Protein AF-A0A183ANZ0-F1 (afdb_monomer)

Solvent-accessible surface area (backbone atoms only — not comparable to full-atom values): 10080 Å² total; per-residue (Å²): 104,71,39,62,50,54,29,57,48,29,73,43,20,90,82,68,72,36,37,48,62,59,48,12,64,73,42,24,64,78,77,57,63,68,57,91,92,53,61,58,79,80,46,42,64,59,44,27,54,52,41,28,44,44,34,75,42,34,80,80,76,44,67,87,85,60,88,64,71,74,77,76,88,80,77,75,75,92,80,69,95,68,85,77,83,90,65,82,85,76,81,78,88,78,86,88,79,96,73,86,80,90,75,77,94,82,74,68,60,66,61,50,52,55,50,52,52,54,52,48,56,52,50,52,53,51,50,53,52,52,52,53,55,52,50,52,56,56,50,58,55,50,58,64,68,64,72,79,77,79,81,84,86,83,88,134

Secondary structure (DSSP, 8-state):
-THHHHHHHHHTHHHH---HHHHHHHHHHHHSPPPTTS-HHHHHHHHHHHHHHHHHTHHHHS-TTS-S---------S--------------------------S-SHHHHHHHHHHHHHHHHHHHHHHHHHHHHHHHHHHHHHHHTT--------

Structure (mmCIF, N/CA/C/O backbone):
data_AF-A0A183ANZ0-F1
#
_entry.id   AF-A0A183ANZ0-F1
#
loop_
_atom_site.group_PDB
_atom_site.id
_atom_site.type_symbol
_atom_site.label_atom_id
_atom_site.label_alt_id
_atom_site.label_comp_id
_atom_site.label_asym_id
_atom_site.label_entity_id
_atom_site.label_seq_id
_atom_site.pdbx_PDB_ins_code
_atom_site.Cartn_x
_atom_site.Cartn_y
_atom_site.Cartn_z
_atom_site.occupancy
_atom_site.B_iso_or_equiv
_atom_site.auth_seq_id
_atom_site.auth_comp_id
_atom_site.auth_asym_id
_atom_site.auth_atom_id
_atom_site.pdbx_PDB_model_num
ATOM 1 N N . MET A 1 1 ? -7.751 -7.765 -5.878 1.00 53.22 1 MET A N 1
ATOM 2 C CA . MET A 1 1 ? -7.646 -6.345 -5.451 1.00 53.22 1 MET A CA 1
ATOM 3 C C . MET A 1 1 ? -6.485 -5.717 -6.204 1.00 53.22 1 MET A C 1
ATOM 5 O O . MET A 1 1 ? -5.463 -6.368 -6.353 1.00 53.22 1 MET A O 1
ATOM 9 N N . SER A 1 2 ? -6.664 -4.497 -6.713 1.00 65.25 2 SER A N 1
ATOM 10 C CA . SER A 1 2 ? -5.845 -3.828 -7.744 1.00 65.25 2 SER A CA 1
ATOM 11 C C . SER A 1 2 ? -4.432 -3.374 -7.303 1.00 65.25 2 SER A C 1
ATOM 13 O O . SER A 1 2 ? -3.923 -2.374 -7.807 1.00 65.25 2 SER A O 1
ATOM 15 N N . TRP A 1 3 ? -3.780 -4.074 -6.367 1.00 81.12 3 TRP A N 1
ATOM 16 C CA . TRP A 1 3 ? -2.434 -3.719 -5.885 1.00 81.12 3 TRP A CA 1
ATOM 17 C C . TRP A 1 3 ? -1.343 -3.991 -6.922 1.00 81.12 3 TRP A C 1
ATOM 19 O O . TRP A 1 3 ? -0.362 -3.257 -6.975 1.00 81.12 3 TRP A O 1
ATOM 29 N N . SER A 1 4 ? -1.553 -4.963 -7.813 1.00 83.31 4 SER A N 1
ATOM 30 C CA . SER A 1 4 ? -0.644 -5.249 -8.929 1.00 83.31 4 SER A CA 1
ATOM 31 C C . SER A 1 4 ? -0.503 -4.058 -9.891 1.00 83.31 4 SER A C 1
ATOM 33 O O . SER A 1 4 ? 0.561 -3.864 -10.469 1.00 83.31 4 SER A O 1
ATOM 35 N N . VAL A 1 5 ? -1.548 -3.227 -10.032 1.00 86.81 5 VAL A N 1
ATOM 36 C CA . VAL A 1 5 ? -1.484 -1.981 -10.821 1.00 86.81 5 VAL A CA 1
ATOM 37 C C . VAL A 1 5 ? -0.588 -0.962 -10.130 1.00 86.81 5 VAL A C 1
ATOM 39 O O . VAL A 1 5 ? 0.318 -0.424 -10.754 1.00 86.81 5 VAL A O 1
ATOM 42 N N . ALA A 1 6 ? -0.815 -0.713 -8.836 1.00 87.62 6 ALA A N 1
ATOM 43 C CA . ALA A 1 6 ? -0.008 0.231 -8.065 1.00 87.62 6 ALA A CA 1
ATOM 44 C C . ALA A 1 6 ? 1.467 -0.195 -8.022 1.00 87.62 6 ALA A C 1
ATOM 46 O O . ALA A 1 6 ? 2.351 0.646 -8.153 1.00 87.62 6 ALA A O 1
ATOM 47 N N . PHE A 1 7 ? 1.729 -1.501 -7.923 1.00 89.56 7 PHE A N 1
ATOM 48 C CA . PHE A 1 7 ? 3.074 -2.050 -8.056 1.00 89.56 7 PHE A CA 1
ATOM 49 C C . PHE A 1 7 ? 3.667 -1.780 -9.442 1.00 89.56 7 PHE A C 1
ATOM 51 O O . PHE A 1 7 ? 4.779 -1.278 -9.523 1.00 89.56 7 PHE A O 1
ATOM 58 N N . SER A 1 8 ? 2.920 -2.026 -10.526 1.00 87.06 8 SER A N 1
ATOM 59 C CA . SER A 1 8 ? 3.393 -1.715 -11.881 1.00 87.06 8 SER A CA 1
ATOM 60 C C . SER A 1 8 ? 3.693 -0.227 -12.063 1.00 87.06 8 SER A C 1
ATOM 62 O O . SER A 1 8 ? 4.600 0.096 -12.814 1.00 87.06 8 SER A O 1
ATOM 64 N N . VAL A 1 9 ? 2.963 0.686 -11.419 1.00 89.50 9 VAL A N 1
ATOM 65 C CA . VAL A 1 9 ? 3.285 2.122 -11.468 1.00 89.50 9 VAL A CA 1
ATOM 66 C C . VAL A 1 9 ? 4.584 2.398 -10.711 1.00 89.50 9 VAL A C 1
ATOM 68 O O . VAL A 1 9 ? 5.474 3.037 -11.262 1.00 89.50 9 VAL A O 1
ATOM 71 N N . ALA A 1 10 ? 4.728 1.856 -9.501 1.00 88.94 10 ALA A N 1
ATOM 72 C CA . ALA A 1 10 ? 5.937 2.017 -8.694 1.00 88.94 10 ALA A CA 1
ATOM 73 C C . ALA A 1 10 ? 7.192 1.394 -9.333 1.00 88.94 10 ALA A C 1
ATOM 75 O O . ALA A 1 10 ? 8.293 1.888 -9.122 1.00 88.94 10 ALA A O 1
ATOM 76 N N . GLU A 1 11 ? 7.043 0.320 -10.114 1.00 88.81 11 GLU A N 1
ATOM 77 C CA . GLU A 1 11 ? 8.142 -0.329 -10.841 1.00 88.81 11 GLU A CA 1
ATOM 78 C C . GLU A 1 11 ? 8.769 0.599 -11.895 1.00 88.81 11 GLU A C 1
ATOM 80 O O . GLU A 1 11 ? 9.966 0.508 -12.137 1.00 88.81 11 GLU A O 1
ATOM 85 N N . HIS A 1 12 ? 7.983 1.514 -12.476 1.00 89.88 12 HIS A N 1
ATOM 86 C CA . HIS A 1 12 ? 8.433 2.467 -13.505 1.00 89.88 12 HIS A CA 1
ATOM 87 C C . HIS A 1 12 ? 8.611 3.877 -12.914 1.00 89.88 12 HIS A C 1
ATOM 89 O O . HIS A 1 12 ? 8.362 4.886 -13.579 1.00 89.88 12 HIS A O 1
ATOM 95 N N . ALA A 1 13 ? 8.956 3.960 -11.624 1.00 89.38 13 ALA A N 1
ATOM 96 C CA . ALA A 1 13 ? 9.113 5.228 -10.912 1.00 89.38 13 ALA A CA 1
ATOM 97 C C . ALA A 1 13 ? 10.290 6.073 -11.420 1.00 89.38 13 ALA A C 1
ATOM 99 O O . ALA A 1 13 ? 10.307 7.283 -11.215 1.00 89.38 13 ALA A O 1
ATOM 100 N N . ASP A 1 14 ? 11.259 5.465 -12.096 1.00 84.31 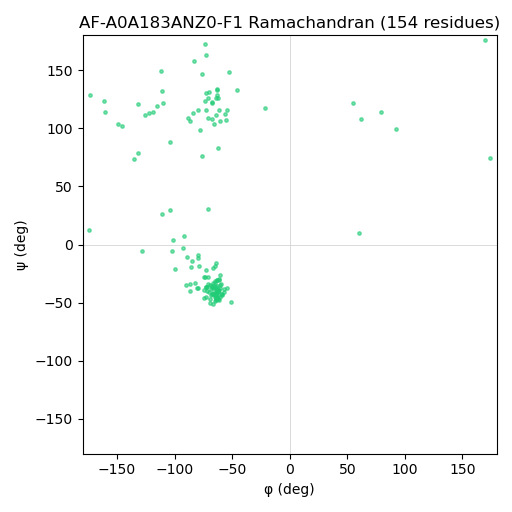14 ASP A N 1
ATOM 101 C CA . ASP A 1 14 ? 12.341 6.157 -12.795 1.00 84.31 14 ASP A CA 1
ATOM 102 C C . ASP A 1 14 ? 11.829 7.024 -13.956 1.00 84.31 14 ASP A C 1
ATOM 104 O O . ASP A 1 14 ? 12.318 8.136 -14.155 1.00 84.31 14 ASP A O 1
ATOM 108 N N . GLU A 1 15 ? 10.803 6.560 -14.672 1.00 87.56 15 GLU A N 1
ATOM 109 C CA . GLU A 1 15 ? 10.150 7.314 -15.745 1.00 87.56 15 GLU A CA 1
ATOM 110 C C . GLU A 1 15 ? 9.027 8.226 -15.225 1.00 87.56 15 GLU A C 1
ATOM 112 O O . GLU A 1 15 ? 8.876 9.357 -15.690 1.00 87.56 15 GLU A O 1
ATOM 117 N N . ASN A 1 16 ? 8.223 7.752 -14.264 1.00 86.06 16 ASN A N 1
ATOM 118 C CA . ASN A 1 16 ? 6.999 8.442 -13.830 1.00 86.06 16 ASN A CA 1
ATOM 119 C C . ASN A 1 16 ? 7.115 9.222 -12.502 1.00 86.06 16 ASN A C 1
ATOM 121 O O . ASN A 1 16 ? 6.168 9.913 -12.127 1.00 86.06 16 ASN A O 1
ATOM 125 N N . MET A 1 17 ? 8.247 9.130 -11.793 1.00 89.12 17 MET A N 1
ATOM 126 C CA . MET A 1 17 ? 8.528 9.763 -10.488 1.00 89.12 17 MET A CA 1
ATOM 127 C C . MET A 1 17 ? 7.595 9.365 -9.324 1.00 89.12 17 MET A C 1
ATOM 129 O O . MET A 1 17 ? 7.638 9.960 -8.244 1.00 89.12 17 MET A O 1
ATOM 133 N N . MET A 1 18 ? 6.750 8.356 -9.507 1.00 90.56 18 MET A N 1
ATOM 134 C CA . MET A 1 18 ? 5.804 7.854 -8.512 1.00 90.56 18 MET A CA 1
ATOM 135 C C . MET A 1 18 ? 6.306 6.551 -7.905 1.00 90.56 18 MET A C 1
ATOM 137 O O . MET A 1 18 ? 5.957 5.459 -8.348 1.00 90.56 18 MET A O 1
ATOM 141 N N . ASP A 1 19 ? 7.092 6.669 -6.838 1.00 92.00 19 ASP A N 1
ATOM 142 C CA . ASP A 1 19 ? 7.467 5.525 -6.016 1.00 92.00 19 ASP A CA 1
ATOM 143 C C . ASP A 1 19 ? 6.296 5.032 -5.135 1.00 92.00 19 ASP A C 1
ATOM 145 O O . ASP A 1 19 ? 5.224 5.641 -5.032 1.00 92.00 19 ASP A O 1
ATOM 149 N N . ALA A 1 20 ? 6.493 3.892 -4.469 1.00 91.31 20 ALA A N 1
ATOM 150 C CA . ALA A 1 20 ? 5.467 3.306 -3.606 1.00 91.31 20 ALA A CA 1
ATOM 151 C C . ALA A 1 20 ? 5.049 4.230 -2.445 1.00 91.31 20 ALA A C 1
ATOM 153 O O . ALA A 1 20 ? 3.923 4.124 -1.959 1.00 91.31 20 ALA A O 1
ATOM 154 N N . TYR A 1 21 ? 5.930 5.129 -1.998 1.00 93.25 21 TYR A N 1
AT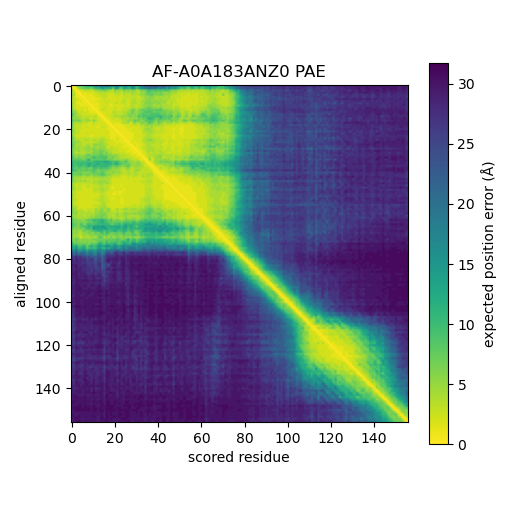OM 155 C CA . TYR A 1 21 ? 5.641 6.081 -0.929 1.00 93.25 21 TYR A CA 1
ATOM 156 C C . TYR A 1 21 ? 4.727 7.213 -1.416 1.00 93.25 21 TYR A C 1
ATOM 158 O O . TYR A 1 21 ? 3.713 7.498 -0.779 1.00 93.25 21 TYR A O 1
ATOM 166 N N . ASN A 1 22 ? 5.018 7.786 -2.584 1.00 92.44 22 ASN A N 1
ATOM 167 C CA . ASN A 1 22 ? 4.194 8.801 -3.233 1.00 92.44 22 ASN A CA 1
ATOM 168 C C . ASN A 1 22 ? 2.786 8.262 -3.503 1.00 92.44 22 ASN A C 1
ATOM 170 O O . ASN A 1 22 ? 1.789 8.917 -3.194 1.00 92.44 22 ASN A O 1
ATOM 174 N N . LEU A 1 23 ? 2.689 7.020 -3.986 1.00 92.44 23 LEU A N 1
ATOM 175 C CA . LEU A 1 23 ? 1.403 6.342 -4.161 1.00 92.44 23 LEU A CA 1
ATOM 176 C C . LEU A 1 23 ? 0.684 6.128 -2.818 1.00 92.44 23 LEU A C 1
ATOM 178 O O . LEU A 1 23 ? -0.526 6.337 -2.725 1.00 92.44 23 LEU A O 1
ATOM 182 N N . ALA A 1 24 ? 1.408 5.753 -1.761 1.00 92.62 24 ALA A N 1
ATOM 183 C CA . ALA A 1 24 ? 0.828 5.552 -0.436 1.00 92.62 24 ALA A CA 1
ATOM 184 C C . ALA A 1 24 ? 0.289 6.849 0.192 1.00 92.62 24 ALA A C 1
ATOM 186 O O . ALA A 1 24 ? -0.763 6.811 0.828 1.00 92.62 24 ALA A O 1
ATOM 187 N N . ILE A 1 25 ? 0.936 7.998 -0.030 1.00 91.38 25 ILE A N 1
ATOM 188 C CA . ILE A 1 25 ? 0.415 9.304 0.404 1.00 91.38 25 ILE A CA 1
ATOM 189 C C . ILE A 1 25 ? -0.899 9.630 -0.309 1.00 91.38 25 ILE A C 1
ATOM 191 O O . ILE A 1 25 ? -1.868 10.028 0.338 1.00 91.38 25 ILE A O 1
ATOM 195 N N . CYS A 1 26 ? -0.942 9.470 -1.633 1.00 91.12 26 CYS A N 1
ATOM 196 C CA . CYS A 1 26 ? -2.103 9.857 -2.432 1.00 91.12 26 CYS A CA 1
ATOM 197 C C . CYS A 1 26 ? -3.312 8.949 -2.183 1.00 91.12 26 CYS A C 1
ATOM 199 O O . CYS A 1 26 ? -4.443 9.426 -2.102 1.00 91.12 26 CYS A O 1
ATOM 201 N N . PHE A 1 27 ? -3.083 7.641 -2.054 1.00 89.19 27 PHE A N 1
ATOM 202 C CA . PHE A 1 27 ? -4.167 6.665 -1.956 1.00 89.19 27 PHE A CA 1
ATOM 203 C C . PHE A 1 27 ? -4.470 6.214 -0.528 1.00 89.19 27 PHE A C 1
ATOM 205 O O . PHE A 1 27 ? -5.588 5.766 -0.268 1.00 89.19 27 PHE A O 1
ATOM 212 N N . GLY A 1 28 ? -3.532 6.361 0.410 1.00 89.81 28 GLY A N 1
ATOM 213 C CA . GLY A 1 28 ? -3.680 5.902 1.792 1.00 89.81 28 GLY A CA 1
ATOM 214 C C . GLY A 1 28 ? -4.965 6.369 2.478 1.00 89.81 28 GLY A C 1
ATOM 215 O O . GLY A 1 28 ? -5.703 5.516 2.972 1.00 89.81 28 GLY A O 1
ATOM 216 N N . PRO A 1 29 ? -5.316 7.669 2.429 1.00 86.69 29 PRO A N 1
ATOM 217 C CA . PRO A 1 29 ? -6.548 8.169 3.040 1.00 86.69 29 PRO A CA 1
ATOM 218 C C . PRO A 1 29 ? -7.837 7.569 2.460 1.00 86.69 29 PRO A C 1
ATOM 220 O O . PRO A 1 29 ? -8.828 7.458 3.175 1.00 86.69 29 PRO A O 1
ATOM 223 N N . SER A 1 30 ? -7.835 7.190 1.177 1.00 88.62 30 SER A N 1
ATOM 224 C CA . SER A 1 30 ? -9.018 6.636 0.500 1.00 88.62 30 SER A CA 1
ATOM 225 C C . SER A 1 30 ? -9.142 5.122 0.678 1.00 88.62 30 SER A C 1
ATOM 227 O O . SER A 1 30 ? -10.250 4.598 0.747 1.00 88.62 30 SER A O 1
ATOM 229 N N . LEU A 1 31 ? -8.014 4.408 0.735 1.00 87.44 31 LEU A N 1
ATOM 230 C CA . LEU A 1 31 ? -7.989 2.947 0.848 1.00 87.44 31 LEU A CA 1
ATOM 231 C C . LEU A 1 31 ? -8.164 2.464 2.289 1.00 87.44 31 LEU A C 1
ATOM 233 O O . LEU A 1 31 ? -8.737 1.399 2.509 1.00 87.44 31 LEU A O 1
ATOM 237 N N . LEU A 1 32 ? -7.664 3.233 3.256 1.00 87.50 32 LEU A N 1
ATOM 238 C CA . LEU A 1 32 ? -7.723 2.925 4.681 1.00 87.50 32 LEU A CA 1
ATOM 239 C C . LEU A 1 32 ? -8.137 4.185 5.457 1.00 87.50 32 LEU A C 1
ATOM 241 O O . LEU A 1 32 ? -7.297 4.817 6.104 1.00 87.50 32 LEU A O 1
ATOM 245 N N . PRO A 1 33 ? -9.420 4.584 5.378 1.00 84.94 33 PRO A N 1
ATOM 246 C CA . PRO A 1 33 ? -9.906 5.736 6.118 1.00 84.94 33 PRO A CA 1
ATOM 247 C C . PRO A 1 33 ? -9.783 5.473 7.620 1.00 84.94 33 PRO A C 1
ATOM 249 O O . PRO 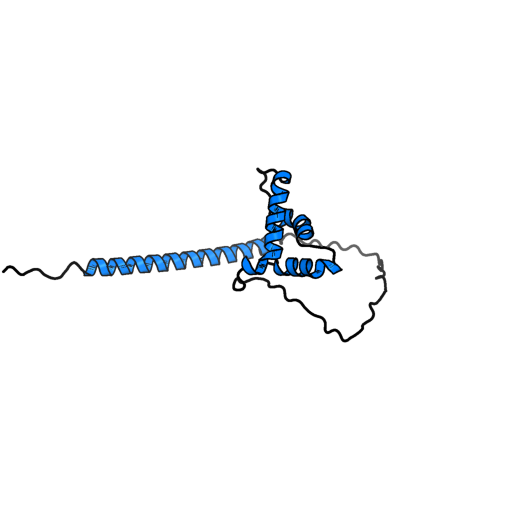A 1 33 ? -10.233 4.448 8.137 1.00 84.94 33 PRO A O 1
ATOM 252 N N . VAL A 1 34 ? -9.157 6.414 8.323 1.00 85.50 34 VAL A N 1
ATOM 253 C CA . VAL A 1 34 ? -9.024 6.360 9.779 1.00 85.50 34 VAL A CA 1
ATOM 254 C C . VAL A 1 34 ? -10.412 6.595 10.403 1.00 85.50 34 VAL A C 1
ATOM 256 O O . VAL A 1 34 ? -11.086 7.547 9.999 1.00 85.50 34 VAL A O 1
ATOM 259 N N . PRO A 1 35 ? -10.860 5.755 11.358 1.00 86.00 35 PRO A N 1
ATOM 260 C CA . PRO A 1 35 ? -12.115 5.956 12.083 1.00 86.00 35 PRO A CA 1
ATOM 261 C C . PRO A 1 35 ? -12.217 7.348 12.716 1.00 86.00 35 PRO A C 1
ATOM 263 O O . PRO A 1 35 ? -11.209 7.917 13.133 1.00 86.00 35 PRO A O 1
ATOM 266 N N . SER A 1 36 ? -13.433 7.890 12.816 1.00 83.19 36 SER A N 1
ATOM 267 C CA . SER A 1 36 ? -13.677 9.269 13.273 1.00 83.19 36 SER A CA 1
ATOM 268 C C . SER A 1 36 ? -13.285 9.518 14.733 1.00 83.19 36 SER A C 1
ATOM 270 O O . SER A 1 36 ? -13.099 10.663 15.136 1.00 83.19 36 SER A O 1
ATOM 272 N N . GLU A 1 37 ? -13.140 8.456 15.523 1.00 87.81 37 GLU A N 1
ATOM 273 C CA . GLU A 1 37 ? -12.706 8.494 16.919 1.00 87.81 37 GLU A CA 1
ATOM 274 C C . GLU A 1 37 ? -11.179 8.629 17.058 1.00 87.81 37 GLU A C 1
ATOM 276 O O . GLU A 1 37 ? -10.675 8.880 18.154 1.00 87.81 37 GLU A O 1
ATOM 281 N N . LEU A 1 38 ? -10.433 8.450 15.963 1.00 86.06 38 LEU A N 1
ATOM 282 C CA . LEU A 1 38 ? -8.975 8.469 15.927 1.00 86.06 38 LEU A CA 1
ATOM 283 C C . LEU A 1 38 ? -8.458 9.688 15.154 1.00 86.06 38 LEU A C 1
ATOM 285 O O . LEU A 1 38 ? -9.070 10.178 14.207 1.00 86.06 38 LEU A O 1
ATOM 289 N N . ASN A 1 39 ? -7.285 10.191 15.546 1.00 87.19 39 ASN A N 1
ATOM 290 C CA . ASN A 1 39 ? -6.693 11.352 14.893 1.00 87.19 39 ASN A CA 1
ATOM 291 C C . ASN A 1 39 ? -5.994 10.956 13.584 1.00 87.19 39 ASN A C 1
ATOM 293 O O . ASN A 1 39 ? -4.979 10.258 13.589 1.00 87.19 39 ASN A O 1
ATOM 297 N N . GLN A 1 40 ? -6.501 11.462 12.461 1.00 83.69 40 GLN A N 1
ATOM 298 C CA . GLN A 1 40 ? -5.972 11.148 11.134 1.00 83.69 40 GLN A CA 1
ATOM 299 C C . GLN A 1 40 ? -4.482 11.490 10.975 1.00 83.69 40 GLN A C 1
ATOM 301 O O . GLN A 1 40 ? -3.751 10.720 10.360 1.00 83.69 40 GLN A O 1
ATOM 306 N N . VAL A 1 41 ? -4.015 12.604 11.547 1.00 87.38 41 VAL A N 1
ATOM 307 C CA . VAL A 1 41 ? -2.611 13.038 11.434 1.00 87.38 41 VAL A CA 1
ATOM 308 C C . VAL A 1 41 ? -1.683 12.095 12.201 1.00 87.38 41 VAL A C 1
ATOM 310 O O . VAL A 1 41 ? -0.608 11.766 11.710 1.00 87.38 41 VAL A O 1
ATOM 313 N N . GLN A 1 42 ? -2.110 11.602 13.367 1.00 89.62 42 GLN A N 1
ATOM 314 C CA . GLN A 1 42 ? -1.319 10.668 14.178 1.00 89.62 42 GLN A CA 1
ATOM 315 C C . GLN A 1 42 ? -1.129 9.304 13.503 1.00 89.62 42 GLN A C 1
ATOM 317 O O . GLN A 1 42 ? -0.059 8.713 13.612 1.00 89.62 42 GLN A O 1
ATOM 322 N N . TYR A 1 43 ? -2.146 8.805 12.797 1.00 89.12 43 TYR A N 1
ATOM 323 C CA . TYR A 1 43 ? -2.097 7.488 12.150 1.00 89.12 43 TYR A CA 1
ATOM 324 C C . TYR A 1 43 ? -1.632 7.529 10.692 1.00 89.12 43 TYR A C 1
ATOM 326 O O . TYR A 1 43 ? -1.466 6.475 10.080 1.00 89.12 43 TYR A O 1
ATOM 334 N N . GLN A 1 44 ? -1.386 8.716 10.135 1.00 90.00 44 GLN A N 1
ATOM 335 C CA . GLN A 1 44 ? -1.009 8.884 8.732 1.00 90.00 44 GLN A CA 1
ATOM 336 C C . GLN A 1 44 ? 0.277 8.121 8.377 1.00 90.00 44 GLN A C 1
ATOM 338 O O . GLN A 1 44 ? 0.291 7.417 7.368 1.00 90.00 44 GLN A O 1
ATOM 343 N N . ALA A 1 45 ? 1.299 8.165 9.239 1.00 91.69 45 ALA A N 1
ATOM 344 C CA . ALA A 1 45 ? 2.541 7.414 9.039 1.00 91.69 45 ALA A CA 1
ATOM 345 C C . ALA A 1 45 ? 2.287 5.897 8.973 1.00 91.69 45 ALA A C 1
ATOM 347 O O . ALA A 1 45 ? 2.741 5.224 8.050 1.00 91.69 45 ALA A O 1
ATOM 348 N N . ASN A 1 46 ? 1.466 5.379 9.892 1.00 92.38 46 ASN A N 1
ATOM 349 C CA . ASN A 1 46 ? 1.119 3.958 9.943 1.00 92.38 46 ASN A CA 1
ATOM 350 C C . ASN A 1 46 ? 0.327 3.521 8.701 1.00 92.38 46 ASN A C 1
ATOM 352 O O . ASN A 1 46 ? 0.575 2.448 8.154 1.00 92.38 46 ASN A O 1
ATOM 356 N N . VAL A 1 47 ? -0.619 4.349 8.242 1.00 93.00 47 VAL A N 1
ATOM 357 C CA . VAL A 1 47 ? -1.398 4.085 7.023 1.00 93.00 47 VAL A CA 1
ATOM 358 C C . VAL A 1 47 ? -0.484 4.050 5.802 1.00 93.00 47 VAL A C 1
ATOM 360 O O . VAL A 1 47 ? -0.585 3.133 4.990 1.00 93.00 47 VAL A O 1
ATOM 363 N N . ILE A 1 48 ? 0.434 5.008 5.682 1.00 92.81 48 ILE A N 1
ATOM 364 C CA . ILE A 1 48 ? 1.391 5.054 4.575 1.00 92.81 48 ILE A CA 1
ATOM 365 C C . ILE A 1 48 ? 2.284 3.820 4.568 1.00 92.81 48 ILE A C 1
ATOM 367 O O . ILE A 1 48 ? 2.433 3.189 3.522 1.00 92.81 48 ILE A O 1
ATOM 371 N N . ASP A 1 49 ? 2.856 3.445 5.712 1.00 94.25 49 ASP A N 1
ATOM 372 C CA . ASP A 1 49 ? 3.741 2.284 5.793 1.00 94.25 49 ASP A CA 1
ATOM 373 C C . ASP A 1 49 ? 3.010 0.980 5.467 1.00 94.25 49 ASP A C 1
ATOM 375 O O . ASP A 1 49 ? 3.546 0.126 4.751 1.00 94.25 49 ASP A O 1
ATOM 379 N N . LEU A 1 50 ? 1.760 0.846 5.908 1.00 93.94 50 LEU A N 1
ATOM 380 C CA . LEU A 1 50 ? 0.924 -0.303 5.580 1.00 93.94 50 LEU A CA 1
ATOM 381 C C . LEU A 1 50 ? 0.626 -0.377 4.075 1.00 93.94 50 LEU A C 1
ATOM 383 O O . LEU A 1 50 ? 0.802 -1.426 3.456 1.00 93.94 50 LEU A O 1
ATOM 387 N N . VAL A 1 51 ? 0.241 0.741 3.460 1.00 93.19 51 VAL A N 1
ATOM 388 C CA . VAL A 1 51 ? -0.059 0.809 2.021 1.00 93.19 51 VAL A CA 1
ATOM 389 C C . VAL A 1 51 ? 1.195 0.571 1.182 1.00 93.19 51 VAL A C 1
ATOM 391 O O . VAL A 1 51 ? 1.159 -0.210 0.232 1.00 93.19 51 VAL A O 1
ATOM 394 N N . LYS A 1 52 ? 2.333 1.153 1.565 1.00 94.00 52 LYS A N 1
ATOM 395 C CA . LYS A 1 52 ? 3.638 0.885 0.946 1.00 94.00 52 LYS A CA 1
ATOM 396 C C . LYS A 1 52 ? 3.981 -0.605 1.009 1.00 94.00 52 LYS A C 1
ATOM 398 O O . LYS A 1 52 ? 4.458 -1.170 0.023 1.00 94.00 52 LYS A O 1
ATOM 403 N N . THR A 1 53 ? 3.695 -1.260 2.134 1.00 93.56 53 THR A N 1
ATOM 404 C CA . THR A 1 53 ? 3.902 -2.706 2.305 1.00 93.56 53 THR A CA 1
ATOM 405 C C . THR A 1 53 ? 3.004 -3.516 1.369 1.00 93.56 53 THR A C 1
ATOM 407 O O . THR A 1 53 ? 3.490 -4.433 0.711 1.00 93.56 53 THR A O 1
ATOM 410 N N . PHE A 1 54 ? 1.728 -3.146 1.221 1.00 92.75 54 PHE A N 1
ATOM 411 C CA . PHE A 1 54 ? 0.818 -3.786 0.261 1.00 92.75 54 PHE A CA 1
ATOM 412 C C . PHE A 1 54 ? 1.269 -3.643 -1.191 1.00 92.75 54 PHE A C 1
ATOM 414 O O . PHE A 1 54 ? 1.157 -4.603 -1.950 1.00 92.75 54 PHE A O 1
ATOM 421 N N . ILE A 1 55 ? 1.798 -2.479 -1.576 1.00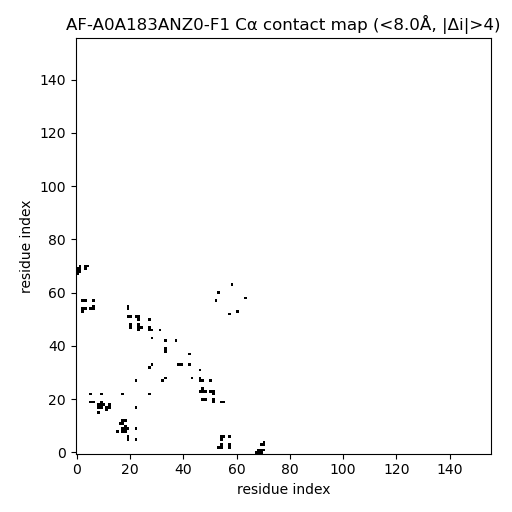 91.12 55 ILE A N 1
ATOM 422 C CA . ILE A 1 55 ? 2.316 -2.247 -2.929 1.00 91.12 55 ILE A CA 1
ATOM 423 C C . ILE A 1 55 ? 3.559 -3.113 -3.170 1.00 91.12 55 ILE A C 1
ATOM 425 O O . ILE A 1 55 ? 3.613 -3.856 -4.144 1.00 91.12 55 ILE A O 1
ATOM 429 N N . THR A 1 56 ? 4.540 -3.058 -2.267 1.00 91.25 56 THR A N 1
ATOM 430 C CA . THR A 1 56 ? 5.852 -3.716 -2.427 1.00 91.25 56 THR A CA 1
ATOM 431 C C . THR A 1 56 ? 5.808 -5.236 -2.281 1.00 91.25 56 THR A C 1
ATOM 433 O O . THR A 1 56 ? 6.501 -5.941 -3.008 1.00 91.25 56 THR A O 1
ATOM 436 N N . HIS A 1 57 ? 4.977 -5.758 -1.379 1.00 90.50 57 HIS A N 1
ATOM 437 C CA . HIS A 1 57 ? 4.912 -7.186 -1.054 1.00 90.50 57 HIS A CA 1
ATOM 438 C C . HIS A 1 57 ? 3.601 -7.826 -1.524 1.00 90.50 57 HIS A C 1
ATOM 440 O O . HIS A 1 57 ? 3.159 -8.836 -0.973 1.00 90.50 57 HIS A O 1
ATOM 446 N N . HIS A 1 58 ? 2.972 -7.257 -2.558 1.00 87.31 58 HIS A N 1
ATOM 447 C CA . HIS A 1 58 ? 1.640 -7.668 -3.006 1.00 87.31 58 HIS A CA 1
ATOM 448 C C . HIS A 1 58 ? 1.548 -9.176 -3.314 1.00 87.31 58 HIS A C 1
ATOM 450 O O . HIS A 1 58 ? 0.543 -9.795 -2.981 1.00 87.31 58 HIS A O 1
ATOM 456 N N . ALA A 1 59 ? 2.600 -9.776 -3.882 1.00 85.19 59 ALA A N 1
ATOM 457 C CA . ALA A 1 59 ? 2.617 -11.191 -4.264 1.00 85.19 59 ALA A CA 1
ATOM 458 C C . ALA A 1 59 ? 2.697 -12.160 -3.069 1.00 85.19 59 ALA A C 1
ATOM 460 O O . ALA A 1 59 ? 2.345 -13.326 -3.202 1.00 85.19 59 ALA A O 1
ATOM 461 N N . VAL A 1 60 ? 3.181 -11.690 -1.914 1.00 87.69 60 VAL A N 1
ATOM 462 C CA . VAL A 1 60 ? 3.263 -12.489 -0.679 1.00 87.69 60 VAL A CA 1
ATOM 463 C C . VAL A 1 60 ? 1.987 -12.330 0.146 1.00 87.69 60 VAL A C 1
ATOM 465 O O . VAL A 1 60 ? 1.544 -13.268 0.800 1.00 87.69 60 VAL A O 1
ATOM 468 N N . ILE A 1 61 ? 1.398 -11.133 0.122 1.00 86.56 61 ILE A N 1
ATOM 469 C CA . ILE A 1 61 ? 0.229 -10.778 0.934 1.00 86.56 61 ILE A CA 1
ATOM 470 C C . ILE A 1 61 ? -1.068 -11.287 0.300 1.00 86.56 61 ILE A C 1
ATOM 472 O O . ILE A 1 61 ? -1.979 -11.701 1.017 1.00 86.56 61 ILE A O 1
ATOM 476 N N . PHE A 1 62 ? -1.167 -11.253 -1.030 1.00 83.56 62 PHE A N 1
ATOM 477 C CA . PHE A 1 62 ? -2.365 -11.663 -1.753 1.00 83.56 62 PHE A CA 1
ATOM 478 C C . PHE A 1 62 ? -2.122 -12.967 -2.508 1.00 83.56 62 PHE A C 1
ATOM 480 O O . PHE A 1 62 ? -1.250 -13.049 -3.368 1.00 83.56 62 PHE A O 1
ATOM 487 N N . ASP A 1 63 ? -2.936 -13.973 -2.198 1.00 81.88 63 ASP A N 1
ATOM 488 C CA . ASP A 1 63 ? -2.900 -15.266 -2.872 1.00 81.88 63 ASP A CA 1
ATOM 489 C C . ASP A 1 63 ? -3.439 -15.131 -4.317 1.00 81.88 63 ASP A C 1
ATOM 491 O O . ASP A 1 63 ? -4.556 -14.629 -4.511 1.00 81.88 63 ASP A O 1
ATOM 495 N N . PRO A 1 64 ? -2.679 -15.569 -5.342 1.00 75.56 64 PRO A N 1
ATOM 496 C CA . PRO A 1 64 ? -3.094 -15.498 -6.743 1.00 75.56 64 PRO A CA 1
ATOM 497 C C . PRO A 1 64 ? -4.324 -16.356 -7.078 1.00 75.56 64 PRO A C 1
ATOM 499 O O . PRO A 1 64 ? -4.934 -16.149 -8.125 1.00 75.56 64 PRO A O 1
ATOM 502 N N . MET A 1 65 ? -4.708 -17.312 -6.225 1.00 76.69 65 MET A N 1
ATOM 503 C CA . MET A 1 65 ? -5.910 -18.132 -6.416 1.00 76.69 65 MET A CA 1
ATOM 504 C C . MET A 1 65 ? -7.202 -17.416 -6.009 1.00 76.69 65 MET A C 1
ATOM 506 O O . MET A 1 65 ? -8.296 -17.927 -6.268 1.00 76.69 65 MET A O 1
ATOM 510 N N . VAL A 1 66 ? -7.113 -16.240 -5.379 1.00 78.94 66 VAL A N 1
ATOM 511 C CA . VAL A 1 66 ? -8.299 -15.481 -4.978 1.00 78.94 66 VAL A CA 1
ATOM 512 C C . VAL A 1 66 ? -8.942 -14.845 -6.216 1.00 78.94 66 VAL A C 1
ATOM 514 O O . VAL A 1 66 ? -8.292 -14.066 -6.917 1.00 78.94 66 VAL A O 1
ATOM 517 N N . PRO A 1 67 ? -10.231 -15.121 -6.493 1.00 73.69 67 PRO A N 1
ATOM 518 C CA . PRO A 1 67 ? -10.909 -14.558 -7.652 1.00 73.69 67 PRO A CA 1
ATOM 519 C C . PRO A 1 67 ? -10.991 -13.030 -7.550 1.00 73.69 67 PRO A C 1
ATOM 521 O O . PRO A 1 67 ? -11.380 -12.470 -6.523 1.00 73.69 67 PRO A O 1
ATOM 524 N N . GLY A 1 68 ? -10.653 -12.342 -8.638 1.00 77.50 68 GLY A N 1
ATOM 525 C CA . GLY A 1 68 ? -10.767 -10.893 -8.731 1.00 77.50 68 GLY A CA 1
ATOM 526 C C . GLY A 1 68 ? -10.086 -10.321 -9.975 1.00 77.50 68 GLY A C 1
ATOM 527 O O . GLY A 1 68 ? -9.463 -11.060 -10.734 1.00 77.50 68 GLY A O 1
ATOM 528 N N . PRO A 1 69 ? -10.195 -9.000 -10.198 1.00 79.06 69 PRO A N 1
ATOM 529 C CA . PRO A 1 69 ? -9.506 -8.335 -11.296 1.00 79.06 69 PRO A CA 1
ATOM 530 C C . PRO A 1 69 ? -7.990 -8.463 -11.126 1.00 79.06 69 PRO A C 1
ATOM 532 O O . PRO A 1 69 ? -7.454 -8.086 -10.078 1.00 79.06 69 PRO A O 1
ATOM 535 N N . VAL A 1 70 ? -7.323 -8.976 -12.160 1.00 79.88 70 VAL A N 1
ATOM 536 C CA . VAL A 1 70 ? -5.863 -9.091 -12.247 1.00 79.88 70 VAL A CA 1
ATOM 537 C C . VAL A 1 70 ? -5.377 -8.124 -13.314 1.00 79.88 70 VAL A C 1
ATOM 539 O O . VAL A 1 70 ? -5.927 -8.068 -14.414 1.00 79.88 70 VAL A O 1
ATOM 542 N N . TYR A 1 71 ? -4.356 -7.344 -12.980 1.00 81.75 71 TYR A N 1
ATOM 543 C CA . TYR A 1 71 ? -3.717 -6.465 -13.948 1.00 81.75 71 TYR A CA 1
ATOM 544 C C . TYR A 1 71 ? -2.870 -7.277 -14.929 1.00 81.75 71 TYR A C 1
ATOM 546 O O . TYR A 1 71 ? -2.047 -8.088 -14.508 1.00 81.75 71 TYR A O 1
ATOM 554 N N . VAL A 1 72 ? -3.045 -7.028 -16.227 1.00 79.69 72 VAL A N 1
ATOM 555 C CA . VAL A 1 72 ? -2.229 -7.611 -17.297 1.00 79.69 72 VAL A CA 1
ATOM 556 C C . VAL A 1 72 ? -1.475 -6.479 -17.984 1.00 79.69 72 VAL A C 1
ATOM 558 O O . VAL A 1 72 ? -2.083 -5.560 -18.530 1.00 79.69 72 VAL A O 1
ATOM 561 N N . LYS A 1 73 ? -0.141 -6.535 -17.952 1.00 79.31 73 LYS A N 1
ATOM 562 C CA . LYS A 1 73 ? 0.715 -5.551 -18.623 1.00 79.31 73 LYS A CA 1
ATOM 563 C C . LYS A 1 73 ? 0.650 -5.785 -20.134 1.00 79.31 73 LYS A C 1
ATOM 565 O O . LYS A 1 73 ? 1.085 -6.828 -20.616 1.00 79.31 73 LYS A O 1
ATOM 570 N N . HIS A 1 74 ? 0.121 -4.822 -20.883 1.00 77.25 74 HIS A N 1
ATOM 571 C CA . HIS A 1 74 ? 0.157 -4.852 -22.343 1.00 77.25 74 HIS A CA 1
ATOM 572 C C . HIS A 1 74 ? 1.446 -4.191 -22.834 1.00 77.25 74 HIS A C 1
ATOM 574 O O . HIS A 1 74 ? 1.598 -2.976 -22.745 1.00 77.25 74 HIS A O 1
ATOM 580 N N . THR A 1 75 ? 2.381 -4.980 -23.359 1.00 71.12 75 THR A N 1
ATOM 581 C CA . THR A 1 75 ? 3.517 -4.452 -24.118 1.00 71.12 75 THR A CA 1
ATOM 582 C C . THR A 1 75 ? 3.068 -4.234 -25.558 1.00 71.12 75 THR A C 1
ATOM 584 O O . THR A 1 75 ? 2.737 -5.179 -26.274 1.00 71.12 75 THR A O 1
ATOM 587 N N . LEU A 1 76 ? 3.006 -2.974 -25.994 1.00 71.88 76 LEU A N 1
ATOM 588 C CA . LEU A 1 76 ? 2.834 -2.692 -27.416 1.00 71.88 76 LEU A CA 1
ATOM 589 C C . LEU A 1 76 ? 4.065 -3.236 -28.157 1.00 71.88 76 LEU A C 1
ATOM 591 O O . LEU A 1 76 ? 5.185 -3.022 -27.686 1.00 71.88 76 LEU A O 1
ATOM 595 N N . PRO A 1 77 ? 3.896 -3.952 -29.282 1.00 57.03 77 PRO A N 1
ATOM 596 C CA . PRO A 1 77 ? 5.032 -4.444 -30.042 1.00 57.03 77 PRO A CA 1
ATOM 597 C C . PRO A 1 77 ? 5.856 -3.248 -30.526 1.00 57.03 77 PRO A C 1
ATOM 599 O O . PRO A 1 77 ? 5.375 -2.420 -31.301 1.00 57.03 77 PRO A O 1
ATOM 602 N N . SER A 1 78 ? 7.096 -3.159 -30.045 1.00 57.66 78 SER A N 1
ATOM 603 C CA . SER A 1 78 ? 8.102 -2.190 -30.480 1.00 57.66 78 SER A CA 1
ATOM 604 C C . SER A 1 78 ? 8.420 -2.416 -31.961 1.00 57.66 78 SER A C 1
ATOM 606 O O . SER A 1 78 ? 9.345 -3.147 -32.301 1.00 57.66 78 SER A O 1
ATOM 608 N N . GLY A 1 79 ? 7.598 -1.864 -32.856 1.00 58.38 79 GLY A N 1
ATOM 609 C CA . GLY A 1 79 ? 7.702 -2.162 -34.285 1.00 58.38 79 GLY A CA 1
ATOM 610 C C . GLY A 1 79 ? 6.797 -1.376 -35.232 1.00 58.38 79 GLY A C 1
ATOM 611 O O . GLY A 1 79 ? 6.711 -1.741 -36.399 1.00 58.38 79 GLY A O 1
ATOM 612 N N . SER A 1 80 ? 6.139 -0.297 -34.804 1.00 42.09 80 SER A N 1
ATOM 613 C CA . SER A 1 80 ? 5.546 0.648 -35.758 1.00 42.09 80 SER A CA 1
ATOM 614 C C . SER A 1 80 ? 5.534 2.056 -35.183 1.00 42.09 80 SER A C 1
ATOM 616 O O . SER A 1 80 ? 4.691 2.383 -34.346 1.00 42.09 80 SER A O 1
ATOM 618 N N . GLY A 1 81 ? 6.460 2.894 -35.649 1.00 52.75 81 GLY A N 1
ATOM 619 C CA . GLY A 1 81 ? 6.338 4.336 -35.501 1.00 52.75 81 GLY A CA 1
ATOM 620 C C . GLY A 1 81 ? 5.000 4.778 -36.086 1.00 52.75 81 GLY A C 1
ATOM 621 O O . GLY A 1 81 ? 4.743 4.607 -37.276 1.00 52.75 81 GLY A O 1
ATOM 622 N N . ARG A 1 82 ? 4.122 5.306 -35.241 1.00 47.50 82 ARG A N 1
ATOM 623 C CA . ARG A 1 82 ? 3.006 6.133 -35.685 1.00 47.50 82 ARG A CA 1
ATOM 624 C C . ARG A 1 82 ? 3.178 7.453 -34.969 1.00 47.50 82 ARG A C 1
ATOM 626 O O . ARG A 1 82 ? 3.133 7.501 -33.743 1.00 47.50 82 ARG A O 1
ATOM 633 N N . GLU A 1 83 ? 3.471 8.474 -35.763 1.00 42.31 83 GLU A N 1
ATOM 634 C CA . GLU A 1 83 ? 3.475 9.858 -35.326 1.00 42.31 83 GLU A CA 1
ATOM 635 C C . GLU A 1 83 ? 2.219 10.157 -34.511 1.00 42.31 83 GLU A C 1
ATOM 637 O O . GLU A 1 83 ? 1.103 9.790 -34.888 1.00 42.31 83 GLU A O 1
ATOM 642 N N . LEU A 1 84 ? 2.431 10.808 -33.375 1.00 49.84 84 LEU A N 1
ATOM 643 C CA . LEU A 1 84 ? 1.383 11.396 -32.566 1.00 49.84 84 LEU A CA 1
ATOM 644 C C . LEU A 1 84 ? 0.783 12.571 -33.361 1.00 49.84 84 LEU A C 1
ATOM 646 O O . LEU A 1 84 ? 1.533 13.489 -33.692 1.00 49.84 84 LEU A O 1
ATOM 650 N N . PRO A 1 85 ? -0.526 12.597 -33.670 1.00 44.09 85 PRO A N 1
ATOM 651 C CA . PRO A 1 85 ? -1.130 13.775 -34.276 1.00 44.09 85 PRO A CA 1
ATOM 652 C C . PRO A 1 85 ? -1.124 14.922 -33.260 1.00 44.09 85 PRO A C 1
ATOM 654 O O . PRO A 1 85 ? -1.860 14.910 -32.272 1.00 44.09 85 PRO A O 1
ATOM 657 N N . THR A 1 86 ? -0.267 15.910 -33.495 1.00 46.94 86 THR A N 1
ATOM 658 C CA . THR A 1 86 ? -0.295 17.216 -32.838 1.00 46.94 86 THR A CA 1
ATOM 659 C C . THR A 1 86 ? -1.418 18.053 -33.439 1.00 46.94 86 THR A C 1
ATOM 661 O O . THR A 1 86 ? -1.146 18.946 -34.228 1.00 46.94 86 THR A O 1
ATOM 664 N N . ASP A 1 87 ? -2.672 17.786 -33.081 1.00 43.97 87 ASP A N 1
ATOM 665 C CA . ASP A 1 87 ? -3.762 18.714 -33.390 1.00 43.97 87 ASP A CA 1
ATOM 666 C C . ASP A 1 87 ? -4.614 18.964 -32.140 1.00 43.97 87 ASP A C 1
ATOM 668 O O . ASP A 1 87 ? -5.175 18.021 -31.570 1.00 43.97 87 ASP A O 1
ATOM 672 N N . PRO A 1 88 ? -4.741 20.222 -31.674 1.00 48.16 88 PRO A N 1
ATOM 673 C CA . PRO A 1 88 ? -5.667 20.544 -30.603 1.00 48.16 88 PRO A CA 1
ATOM 674 C C . PRO A 1 88 ? -7.096 20.357 -31.122 1.00 48.16 88 PRO A C 1
ATOM 676 O O . PRO A 1 88 ? -7.509 20.991 -32.095 1.00 48.16 88 PRO A O 1
ATOM 679 N N . VAL A 1 89 ? -7.868 19.496 -30.454 1.00 46.69 89 VAL A N 1
ATOM 680 C CA . VAL A 1 89 ? -9.301 19.321 -30.714 1.00 46.69 89 VAL A CA 1
ATOM 681 C C . VAL A 1 89 ? -9.991 20.679 -30.584 1.00 46.69 89 VAL A C 1
ATOM 683 O O . VAL A 1 89 ? -10.157 21.230 -29.496 1.00 46.69 89 VAL A O 1
ATOM 686 N N . ARG A 1 90 ? -10.377 21.241 -31.730 1.00 43.12 90 ARG A N 1
ATOM 687 C CA . ARG A 1 90 ? -11.119 22.494 -31.839 1.00 43.12 90 ARG A CA 1
ATOM 688 C C . ARG A 1 90 ? -12.545 22.232 -31.351 1.00 43.12 90 ARG A C 1
ATOM 690 O O . ARG A 1 90 ? -13.314 21.551 -32.025 1.00 43.12 90 ARG A O 1
ATOM 697 N N . VAL A 1 91 ? -12.902 22.758 -30.179 1.00 45.06 91 VAL A N 1
ATOM 698 C CA . VAL A 1 91 ? -14.286 22.738 -29.681 1.00 45.06 91 VAL A CA 1
ATOM 699 C C . VAL A 1 91 ? -15.130 23.610 -30.610 1.00 45.06 91 VAL A C 1
ATOM 701 O O . VAL A 1 91 ? -15.048 24.837 -30.582 1.00 45.06 91 VAL A O 1
ATOM 704 N N . ALA A 1 92 ? -15.914 22.975 -31.480 1.00 34.66 92 ALA A N 1
ATOM 705 C CA . ALA A 1 92 ? -16.908 23.657 -32.290 1.00 34.66 92 ALA A CA 1
ATOM 706 C C . ALA A 1 92 ?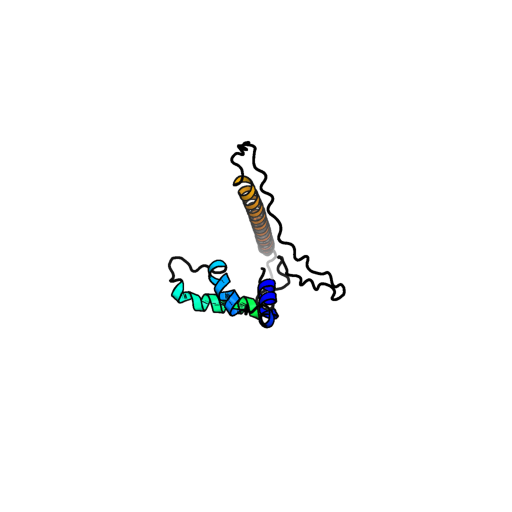 -18.136 23.962 -31.423 1.00 34.66 92 ALA A C 1
ATOM 708 O O . ALA A 1 92 ? -18.993 23.109 -31.198 1.00 34.66 92 ALA A O 1
ATOM 709 N N . THR A 1 93 ? -18.224 25.197 -30.935 1.00 41.84 93 THR A N 1
ATOM 710 C CA . THR A 1 93 ? -19.460 25.757 -30.391 1.00 41.84 93 THR A CA 1
ATOM 711 C C . THR A 1 93 ? -20.493 25.843 -31.513 1.00 41.84 93 THR A C 1
ATOM 713 O O . THR A 1 93 ? -20.357 26.657 -32.423 1.00 41.84 93 THR A O 1
ATOM 716 N N . SER A 1 94 ? -21.546 25.033 -31.441 1.00 41.31 94 SER A N 1
ATOM 717 C CA . SER A 1 94 ? -22.805 25.292 -32.144 1.00 41.31 94 SER A CA 1
ATOM 718 C C . SER A 1 94 ? -23.904 25.428 -31.092 1.00 41.31 94 SER A C 1
ATOM 720 O O . SER A 1 94 ? -24.179 24.514 -30.319 1.00 41.31 94 SER A O 1
ATOM 722 N N . GLN A 1 95 ? -24.449 26.639 -30.989 1.00 42.88 95 GLN A N 1
ATOM 723 C CA . GLN A 1 95 ? -25.562 26.971 -30.106 1.00 42.88 95 GLN A CA 1
ATOM 724 C C . GLN A 1 95 ? -26.906 26.603 -30.757 1.00 42.88 95 GLN A C 1
ATOM 726 O O . GLN A 1 95 ? -27.037 26.608 -31.978 1.00 42.88 95 GLN A O 1
ATOM 731 N N . SER A 1 96 ? -27.910 26.440 -29.887 1.00 37.34 96 SER A N 1
ATOM 732 C CA . SER A 1 96 ? -29.365 26.425 -30.123 1.00 37.34 96 SER A CA 1
ATOM 733 C C . SER A 1 96 ? -30.028 25.061 -30.387 1.00 37.34 96 SER A C 1
ATOM 735 O O . SER A 1 96 ? -30.055 24.563 -31.504 1.00 37.34 96 SER A O 1
ATOM 737 N N . SER A 1 97 ? -30.650 24.493 -29.349 1.00 30.47 97 SER A N 1
ATOM 738 C CA . SER A 1 97 ? -32.113 24.547 -29.187 1.00 30.47 97 SER A CA 1
ATOM 739 C C . SER A 1 97 ? -32.514 23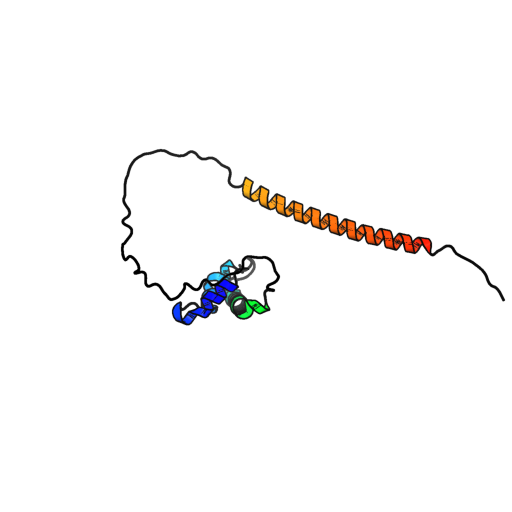.946 -27.835 1.00 30.47 97 SER A C 1
ATOM 741 O O . SER A 1 97 ? -32.114 22.839 -27.488 1.00 30.47 97 SER A O 1
ATOM 743 N N . SER A 1 98 ? -33.308 24.692 -27.076 1.00 44.28 98 SER A N 1
ATOM 744 C CA . SER A 1 98 ? -33.958 24.280 -25.835 1.00 44.28 98 SER A CA 1
ATOM 745 C C . SER A 1 98 ? -34.823 23.031 -26.027 1.00 44.28 98 SER A C 1
ATOM 747 O O . SER A 1 98 ? -35.877 23.100 -26.656 1.00 44.28 98 SER A O 1
ATOM 749 N N . HIS A 1 99 ? -34.418 21.917 -25.425 1.00 31.50 99 HIS A N 1
ATOM 750 C CA . HIS A 1 99 ? -35.313 20.812 -25.101 1.00 31.50 99 HIS A CA 1
ATOM 751 C C . HIS A 1 99 ? -34.837 20.182 -23.793 1.00 31.50 99 HIS A C 1
ATOM 753 O O . HIS A 1 99 ? -33.845 19.460 -23.752 1.00 31.50 99 HIS A O 1
ATOM 759 N N . SER A 1 100 ? -35.527 20.505 -22.703 1.00 38.47 100 SER A N 1
ATOM 760 C CA . SER A 1 100 ? -35.367 19.825 -21.422 1.00 38.47 100 SER A CA 1
ATOM 761 C C . SER A 1 100 ? -35.809 18.365 -21.562 1.00 38.47 100 SER A C 1
ATOM 763 O O . SER A 1 100 ? -36.963 18.139 -21.939 1.00 38.47 100 SER A O 1
ATOM 765 N N . PRO A 1 101 ? -34.988 17.361 -21.213 1.0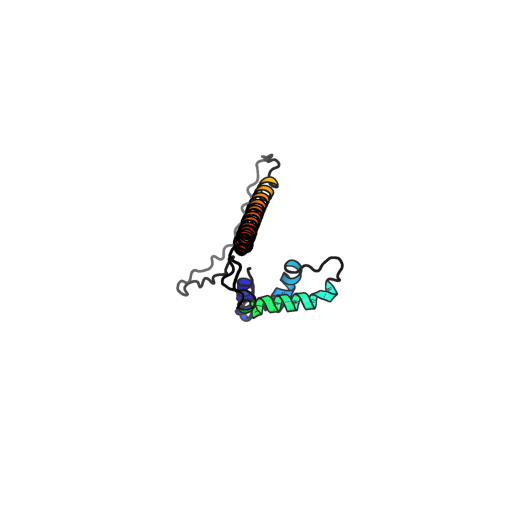0 36.91 101 PRO A N 1
ATOM 766 C CA . PRO A 1 101 ? -35.510 16.051 -20.889 1.00 36.91 101 PRO A CA 1
ATOM 767 C C . PRO A 1 101 ? -35.874 16.045 -19.402 1.00 36.91 101 PRO A C 1
ATOM 769 O O . PRO A 1 101 ? -35.020 16.009 -18.519 1.00 36.91 101 PRO A O 1
ATOM 772 N N . VAL A 1 102 ? -37.176 16.077 -19.127 1.00 45.59 102 VAL A N 1
ATOM 773 C CA . VAL A 1 102 ? -37.724 15.495 -17.901 1.00 45.59 102 VAL A CA 1
ATOM 774 C C . VAL A 1 102 ? -37.367 14.006 -17.936 1.00 45.59 102 VAL A C 1
ATOM 776 O O . VAL A 1 102 ? -37.950 13.254 -18.713 1.00 45.59 102 VAL A O 1
ATOM 779 N N . LEU A 1 103 ? -36.398 13.574 -17.128 1.00 40.84 103 LEU A N 1
ATOM 780 C CA . LEU A 1 103 ? -36.159 12.158 -16.848 1.00 40.84 103 LEU A CA 1
ATOM 781 C C . LEU A 1 103 ? -36.175 11.942 -15.339 1.00 40.84 103 LEU A C 1
ATOM 783 O O . LEU A 1 103 ? -35.354 12.463 -14.588 1.00 40.84 103 LEU A O 1
ATOM 787 N N . GLY A 1 104 ? -37.215 11.228 -14.919 1.00 39.41 104 GLY A N 1
ATOM 788 C CA . GLY A 1 104 ? -37.546 10.968 -13.536 1.00 39.41 104 GLY A CA 1
ATOM 789 C C . GLY A 1 104 ? -36.625 9.974 -12.839 1.00 39.41 104 GLY A C 1
ATOM 790 O O . GLY A 1 104 ? -35.909 9.181 -13.443 1.00 39.41 104 GLY A O 1
ATOM 791 N N . GLN A 1 105 ? -36.739 10.039 -11.516 1.00 49.28 105 GLN A N 1
ATOM 792 C CA . GLN A 1 105 ? -36.408 9.024 -10.521 1.00 49.28 105 GLN A CA 1
ATOM 793 C C . GLN A 1 105 ? -36.364 7.592 -11.084 1.00 49.28 105 GLN A C 1
ATOM 795 O O . GLN A 1 105 ? -37.408 7.080 -11.488 1.00 49.28 105 GLN A O 1
ATOM 800 N N . LYS A 1 106 ? -35.190 6.939 -11.035 1.00 49.84 106 LYS A N 1
ATOM 801 C CA . LYS A 1 106 ? -34.984 5.479 -10.854 1.00 49.84 106 LYS A CA 1
ATOM 802 C C . LYS A 1 106 ? -33.495 5.125 -11.005 1.00 49.84 106 LYS A C 1
ATOM 804 O O . LYS A 1 106 ? -33.100 4.544 -12.004 1.00 49.84 106 LYS A O 1
ATOM 809 N N . ASP A 1 107 ? -32.675 5.440 -10.000 1.00 51.00 107 ASP A N 1
ATOM 810 C CA . ASP A 1 107 ? -31.281 4.940 -9.958 1.00 51.00 107 ASP A CA 1
ATOM 811 C C . ASP A 1 107 ? -30.900 4.258 -8.625 1.00 51.00 107 ASP A C 1
ATOM 813 O O . ASP A 1 107 ? -29.867 3.611 -8.499 1.00 51.00 107 ASP A O 1
ATOM 817 N N . GLY A 1 108 ? -31.788 4.290 -7.621 1.00 52.72 108 GLY A N 1
ATOM 818 C CA . GLY A 1 108 ? -31.597 3.559 -6.356 1.00 52.72 108 GLY A CA 1
ATOM 819 C C . GLY A 1 108 ? -32.081 2.102 -6.380 1.00 52.72 108 GLY A C 1
ATOM 820 O O . GLY A 1 108 ? -31.674 1.296 -5.547 1.00 52.72 108 GLY A O 1
ATOM 821 N N . THR A 1 109 ? -32.953 1.735 -7.323 1.00 51.84 109 THR A N 1
ATOM 822 C CA . THR A 1 109 ? -33.599 0.410 -7.339 1.00 51.84 109 THR A CA 1
ATOM 823 C C . THR A 1 109 ? -32.690 -0.677 -7.912 1.00 51.84 109 THR A C 1
ATOM 825 O O . THR A 1 109 ? -32.678 -1.783 -7.379 1.00 51.84 109 THR A O 1
ATOM 828 N N . LEU A 1 110 ? -31.888 -0.377 -8.941 1.00 54.59 110 LEU A N 1
ATOM 829 C CA . LEU A 1 110 ? -30.989 -1.364 -9.556 1.00 54.59 110 LEU A CA 1
ATOM 830 C C . LEU A 1 110 ? -29.860 -1.781 -8.599 1.00 54.59 110 LEU A C 1
ATOM 832 O O . LEU A 1 110 ? -29.611 -2.977 -8.428 1.00 54.59 110 LEU A O 1
ATOM 836 N N . GLN A 1 111 ? -29.267 -0.815 -7.891 1.00 56.22 111 GLN A N 1
ATOM 837 C CA . GLN A 1 111 ? -28.262 -1.072 -6.852 1.00 56.22 111 GLN A CA 1
ATOM 838 C C . GLN A 1 111 ? -28.834 -1.891 -5.683 1.00 56.22 111 GLN A C 1
ATOM 840 O O . GLN A 1 111 ? -28.204 -2.824 -5.193 1.00 56.22 111 GLN A O 1
ATOM 845 N N . LEU A 1 112 ? -30.071 -1.617 -5.259 1.00 56.81 112 LEU A N 1
ATOM 846 C CA . LEU A 1 112 ? -30.695 -2.388 -4.183 1.00 56.81 112 LEU A CA 1
ATOM 847 C C . LEU A 1 112 ? -31.030 -3.825 -4.623 1.00 56.81 112 LEU A C 1
ATOM 849 O O . LEU A 1 112 ? -30.888 -4.763 -3.840 1.00 56.81 112 LEU A O 1
ATOM 853 N N . THR A 1 113 ? -31.420 -4.033 -5.887 1.00 66.88 113 THR A N 1
ATOM 854 C CA . THR A 1 113 ? -31.698 -5.382 -6.409 1.00 66.88 113 THR A CA 1
ATOM 855 C C . THR A 1 113 ? -30.453 -6.261 -6.515 1.00 66.88 113 THR A C 1
ATOM 857 O O . THR A 1 113 ? -30.543 -7.452 -6.215 1.00 66.88 113 THR A O 1
ATOM 860 N N . CYS A 1 114 ? -29.286 -5.713 -6.879 1.00 62.59 114 CYS A N 1
ATOM 861 C CA . CYS A 1 114 ? -28.057 -6.509 -6.960 1.00 62.59 114 CYS A CA 1
ATOM 862 C C . CYS A 1 114 ? -27.537 -6.897 -5.567 1.00 62.59 114 CYS A C 1
ATOM 864 O O . CYS A 1 114 ? -27.160 -8.051 -5.357 1.00 62.59 114 CYS A O 1
ATOM 866 N N . VAL A 1 115 ? -27.614 -5.981 -4.594 1.00 70.56 115 VAL A N 1
ATOM 867 C CA . VAL A 1 115 ? -27.264 -6.249 -3.191 1.00 70.56 115 VAL A CA 1
ATOM 868 C C . VAL A 1 115 ? -28.197 -7.294 -2.582 1.00 70.56 115 VAL A C 1
ATOM 870 O O . VAL A 1 115 ? -27.722 -8.264 -1.992 1.00 70.56 115 VAL A O 1
ATOM 873 N N . ASN A 1 116 ? -29.511 -7.166 -2.788 1.00 72.69 116 ASN A N 1
ATOM 874 C CA . ASN A 1 116 ? -30.482 -8.140 -2.285 1.00 72.69 116 ASN A CA 1
ATOM 875 C C . ASN A 1 116 ? -30.284 -9.534 -2.899 1.00 72.69 116 ASN A C 1
ATOM 877 O O . ASN A 1 116 ? -30.444 -10.536 -2.200 1.00 72.69 116 ASN A O 1
ATOM 881 N N . ARG A 1 117 ? -29.888 -9.613 -4.179 1.00 74.06 117 ARG A N 1
ATOM 882 C CA . ARG A 1 117 ? -29.576 -10.890 -4.837 1.00 74.06 117 ARG A CA 1
ATOM 883 C C . ARG A 1 117 ? -28.354 -11.561 -4.209 1.00 74.06 117 ARG A C 1
ATOM 885 O O . ARG A 1 117 ? -28.436 -12.725 -3.828 1.00 74.06 117 ARG A O 1
ATOM 892 N N . MET A 1 118 ? -27.265 -10.814 -4.017 1.00 77.06 118 MET A N 1
ATOM 893 C CA . MET A 1 118 ? -26.050 -11.333 -3.374 1.00 77.06 118 MET A CA 1
ATOM 894 C C . MET A 1 118 ? -26.299 -11.748 -1.916 1.00 77.06 118 MET A C 1
ATOM 896 O O . MET A 1 118 ? -25.845 -12.807 -1.488 1.00 77.06 118 MET A O 1
ATOM 900 N N . ALA A 1 119 ? -27.072 -10.964 -1.158 1.00 74.62 119 ALA A N 1
ATOM 901 C CA . ALA A 1 119 ? -27.425 -11.297 0.221 1.00 74.62 119 ALA A CA 1
ATOM 902 C C . ALA A 1 119 ? -28.236 -12.604 0.320 1.00 74.62 119 ALA A C 1
ATOM 904 O O . ALA A 1 119 ? -27.974 -13.423 1.204 1.00 74.62 119 ALA A O 1
ATOM 905 N N . SER A 1 120 ? -29.176 -12.834 -0.606 1.00 72.19 120 SER A N 1
ATOM 906 C CA . SER A 1 120 ? -29.943 -14.087 -0.679 1.00 72.19 120 SER A CA 1
ATOM 907 C C . SER A 1 120 ? -29.063 -15.297 -0.989 1.00 72.19 120 SER A C 1
ATOM 909 O O . SER A 1 120 ? -29.167 -16.316 -0.310 1.00 72.19 120 SER A O 1
ATOM 911 N N . GLU A 1 121 ? -28.149 -15.186 -1.954 1.00 75.19 121 GLU A N 1
ATOM 912 C CA . GLU A 1 121 ? -27.245 -16.287 -2.317 1.00 75.19 121 GLU A CA 1
ATOM 913 C C . GLU A 1 121 ? -26.324 -16.686 -1.149 1.00 75.19 121 GLU A C 1
ATOM 915 O O . GLU A 1 121 ? -26.108 -17.876 -0.886 1.00 75.19 121 GLU A O 1
ATOM 920 N N . VAL A 1 122 ? -25.832 -15.705 -0.385 1.00 75.12 122 VAL A N 1
ATOM 921 C CA . VAL A 1 122 ? -25.018 -15.946 0.817 1.00 75.12 122 VAL A CA 1
ATOM 922 C C . VAL A 1 122 ? -25.850 -16.588 1.932 1.00 75.12 122 VAL A C 1
ATOM 924 O O . VAL A 1 122 ? -25.398 -17.556 2.552 1.00 75.12 122 VAL A O 1
ATOM 927 N N . ALA A 1 123 ? -27.075 -16.107 2.165 1.00 77.94 123 ALA A N 1
ATOM 928 C CA . ALA A 1 123 ? -27.978 -16.667 3.169 1.00 77.94 123 ALA A CA 1
ATOM 929 C C . ALA A 1 123 ? -28.373 -18.120 2.850 1.00 77.94 123 ALA A C 1
ATOM 931 O O . ALA A 1 123 ? -28.321 -18.981 3.733 1.00 77.94 123 ALA A O 1
ATOM 932 N N . GLU A 1 124 ? -28.686 -18.432 1.589 1.00 79.38 124 GLU A N 1
ATOM 933 C CA . GLU A 1 124 ? -28.978 -19.804 1.162 1.00 79.38 124 GLU A CA 1
ATOM 934 C C . GLU A 1 124 ? -27.768 -20.725 1.319 1.00 79.38 124 GLU A C 1
ATOM 936 O O . GLU A 1 124 ? -27.892 -21.859 1.791 1.00 79.38 124 GLU A O 1
ATOM 941 N N . THR A 1 125 ? -26.577 -20.236 0.973 1.00 75.06 125 THR A N 1
ATOM 942 C CA . THR A 1 125 ? -25.333 -21.000 1.122 1.00 75.06 125 THR A CA 1
ATOM 943 C C . THR A 1 125 ? -25.039 -21.298 2.595 1.00 75.06 125 THR A C 1
ATOM 945 O O . THR A 1 125 ? -24.637 -22.415 2.937 1.00 75.06 125 THR A O 1
ATOM 948 N N . ALA A 1 126 ? -25.307 -20.347 3.493 1.00 76.75 126 ALA A N 1
ATOM 949 C CA . ALA A 1 126 ? -25.194 -20.546 4.935 1.00 76.75 126 ALA A CA 1
ATOM 950 C C . ALA A 1 126 ? -26.227 -21.555 5.475 1.00 76.75 126 ALA A C 1
ATOM 952 O O . ALA A 1 126 ? -25.872 -22.424 6.279 1.00 76.75 126 ALA A O 1
ATOM 953 N N . LEU A 1 127 ? -27.483 -21.508 5.006 1.00 78.12 127 LEU A N 1
ATOM 954 C CA . LEU A 1 127 ? -28.505 -22.490 5.388 1.00 78.12 127 LEU A CA 1
ATOM 955 C C . LEU A 1 127 ? -28.156 -23.906 4.912 1.00 78.12 127 LEU A C 1
ATOM 957 O O . LEU A 1 127 ? -28.283 -24.847 5.700 1.00 78.12 127 LEU A O 1
ATOM 961 N N . ARG A 1 128 ? -27.657 -24.072 3.678 1.00 75.12 128 ARG A N 1
ATOM 962 C CA . ARG A 1 128 ? -27.213 -25.382 3.162 1.00 75.12 128 ARG A CA 1
ATOM 963 C C . ARG A 1 128 ? -26.088 -25.971 4.017 1.00 75.12 128 ARG A C 1
ATOM 965 O O . ARG A 1 128 ? -26.145 -27.145 4.378 1.00 75.12 128 ARG A O 1
ATOM 972 N N . ARG A 1 129 ? -25.112 -25.151 4.433 1.00 71.19 129 ARG A N 1
ATOM 973 C CA . ARG A 1 129 ? -24.042 -25.579 5.358 1.00 71.19 129 ARG A CA 1
ATOM 974 C C . ARG A 1 129 ? -24.587 -26.006 6.722 1.00 71.19 129 ARG A C 1
ATOM 976 O O . ARG A 1 129 ? -24.135 -27.006 7.274 1.00 71.19 129 ARG A O 1
ATOM 983 N N . ARG A 1 130 ? -25.583 -25.289 7.254 1.00 72.81 130 ARG A N 1
ATOM 984 C CA . ARG A 1 130 ? -26.227 -25.632 8.533 1.00 72.81 130 ARG A CA 1
ATOM 985 C C . ARG A 1 130 ? -27.032 -26.932 8.456 1.00 72.81 130 ARG A C 1
ATOM 987 O O . ARG A 1 130 ? -27.058 -27.691 9.419 1.00 72.81 130 ARG A O 1
ATOM 994 N N . GLN A 1 131 ? -27.681 -27.214 7.330 1.00 70.19 131 GLN A N 1
ATOM 995 C CA . GLN A 1 131 ? -28.406 -28.473 7.128 1.00 70.19 131 GLN A CA 1
ATOM 996 C C . GLN A 1 131 ? -27.457 -29.663 6.938 1.00 70.19 131 GLN A C 1
ATOM 998 O O . GLN A 1 131 ? -27.723 -30.740 7.477 1.00 70.19 131 GLN A O 1
ATOM 1003 N N . ALA A 1 132 ? -26.326 -29.465 6.253 1.00 66.50 132 ALA A N 1
ATOM 1004 C CA . ALA A 1 132 ? -25.273 -30.474 6.144 1.00 66.50 132 ALA A CA 1
ATOM 1005 C C . ALA A 1 132 ? -24.668 -30.809 7.520 1.00 66.50 132 ALA A C 1
ATOM 1007 O O . ALA A 1 132 ? -24.597 -31.981 7.890 1.00 66.50 132 ALA A O 1
ATOM 1008 N N . SER A 1 133 ? -24.347 -29.792 8.331 1.00 63.19 133 SER A N 1
ATOM 1009 C CA . SER A 1 133 ? -23.808 -30.013 9.681 1.00 63.19 133 SER A CA 1
ATOM 1010 C C . SER A 1 133 ? -24.823 -30.657 10.634 1.00 63.19 133 SER A C 1
ATOM 1012 O O . SER A 1 133 ? -24.454 -31.482 11.470 1.00 63.19 133 SER A O 1
ATOM 1014 N N . ASN A 1 134 ? -26.116 -30.351 10.488 1.00 62.06 134 ASN A N 1
ATOM 1015 C CA . ASN A 1 134 ? -27.171 -30.988 11.279 1.00 62.06 134 ASN A CA 1
ATOM 1016 C C . ASN A 1 134 ? -27.455 -32.440 10.839 1.00 62.06 134 ASN A C 1
ATOM 1018 O O . ASN A 1 134 ? -27.850 -33.270 11.657 1.00 62.06 134 ASN A O 1
ATOM 1022 N N . SER A 1 135 ? -27.219 -32.772 9.565 1.00 59.94 135 SER A N 1
ATOM 1023 C CA . SER A 1 135 ? -27.353 -34.142 9.048 1.00 59.94 135 SER A CA 1
ATOM 1024 C C . SER A 1 135 ? -26.233 -35.059 9.552 1.00 59.94 135 SER A C 1
ATOM 1026 O O . SER A 1 135 ? -26.514 -36.206 9.894 1.00 59.94 135 SER A O 1
ATOM 1028 N N . GLN A 1 136 ? -25.003 -34.548 9.699 1.00 59.56 136 GLN A N 1
ATOM 1029 C CA . GLN A 1 136 ? -23.904 -35.286 10.341 1.00 59.56 136 GLN A CA 1
ATOM 1030 C C . GLN A 1 136 ? -24.179 -35.553 11.826 1.00 59.56 136 GLN A C 1
ATOM 1032 O O . GLN A 1 136 ? -24.077 -36.696 12.261 1.00 59.56 136 GLN A O 1
ATOM 1037 N N . LYS A 1 137 ? -24.653 -34.554 12.587 1.00 58.66 137 LYS A N 1
ATOM 1038 C CA . LYS A 1 137 ? -25.022 -34.764 14.003 1.00 58.66 137 LYS A CA 1
ATOM 1039 C C . LYS A 1 137 ? -26.140 -35.798 14.188 1.00 58.66 137 LYS A C 1
ATOM 1041 O O . LYS A 1 137 ? -26.127 -36.552 15.155 1.00 58.66 137 LYS A O 1
ATOM 1046 N N . LYS A 1 138 ? -27.097 -35.871 13.255 1.00 56.84 138 LYS A N 1
ATOM 1047 C CA . LYS A 1 138 ? -28.185 -36.864 13.294 1.00 56.84 138 LYS A CA 1
ATOM 1048 C C . LYS A 1 138 ? -27.725 -38.283 12.920 1.00 56.84 138 LYS A C 1
ATOM 1050 O O . LYS A 1 138 ? -28.339 -39.242 13.387 1.00 56.84 138 LYS A O 1
ATOM 1055 N N . ALA A 1 139 ? -26.684 -38.426 12.097 1.00 56.41 139 ALA A N 1
ATOM 1056 C CA . ALA A 1 139 ? -26.078 -39.722 11.781 1.00 56.41 139 ALA A CA 1
ATOM 1057 C C . ALA A 1 139 ? -25.265 -40.265 12.971 1.00 56.41 139 ALA A C 1
ATOM 1059 O O . ALA A 1 139 ? -25.481 -41.396 13.391 1.00 56.41 139 ALA A O 1
ATOM 1060 N N . GLU A 1 140 ? -24.452 -39.420 13.607 1.00 55.00 140 GLU A N 1
ATOM 1061 C CA . GLU A 1 140 ? -23.594 -39.808 14.740 1.00 55.00 140 GLU A CA 1
ATOM 1062 C C . GLU A 1 140 ? -24.398 -40.240 15.983 1.00 55.00 140 GLU A C 1
ATOM 1064 O O . GLU A 1 140 ? -24.034 -41.167 16.712 1.00 55.00 140 GLU A O 1
ATOM 1069 N N . GLN A 1 141 ? -25.572 -39.635 16.189 1.00 56.16 141 GLN A N 1
ATOM 1070 C CA . GLN A 1 141 ? -26.484 -40.031 17.262 1.00 56.16 141 GLN A CA 1
ATOM 1071 C C . GLN A 1 141 ? -27.301 -41.298 16.943 1.00 56.16 141 GLN A C 1
ATOM 1073 O O . GLN A 1 141 ? -27.817 -41.939 17.861 1.00 56.16 141 GLN A O 1
ATOM 1078 N N . ARG A 1 142 ? -27.409 -41.699 15.666 1.00 51.38 142 ARG A N 1
ATOM 1079 C CA . ARG A 1 142 ? -28.019 -42.985 15.277 1.00 51.38 142 ARG A CA 1
ATOM 1080 C C . ARG A 1 142 ? -27.092 -44.163 15.572 1.00 51.38 142 ARG A C 1
ATOM 1082 O O . ARG A 1 142 ? -27.577 -45.167 16.085 1.00 51.38 142 ARG A O 1
ATOM 1089 N N . ASP A 1 143 ? -25.791 -44.014 15.340 1.00 55.69 143 ASP A N 1
ATOM 1090 C CA . ASP A 1 143 ? -24.805 -45.065 15.631 1.00 55.69 143 ASP A CA 1
ATOM 1091 C C . ASP A 1 143 ? -24.603 -45.254 17.143 1.00 55.69 143 ASP A C 1
ATOM 1093 O O . ASP A 1 143 ? -24.491 -46.377 17.636 1.00 55.69 143 ASP A O 1
ATOM 1097 N N . SER A 1 144 ? -24.690 -44.163 17.908 1.00 55.41 144 SER A N 1
ATOM 1098 C CA . SER A 1 144 ? -24.601 -44.184 19.375 1.00 55.41 144 SER A CA 1
ATOM 1099 C C . SER A 1 144 ? -25.756 -44.945 20.049 1.00 55.41 144 SER A C 1
ATOM 1101 O O . SER A 1 144 ? -25.565 -45.572 21.089 1.00 55.41 144 SER A O 1
ATOM 1103 N N . ASN A 1 145 ? -26.953 -44.935 19.452 1.00 53.69 145 ASN A N 1
ATOM 1104 C CA . ASN A 1 145 ? -28.131 -45.622 19.996 1.00 53.69 145 ASN A CA 1
ATOM 1105 C C . ASN A 1 145 ? -28.274 -47.079 19.522 1.00 53.69 145 ASN A C 1
ATOM 1107 O O . ASN A 1 145 ? -29.094 -47.811 20.072 1.00 53.69 145 ASN A O 1
ATOM 1111 N N . ALA A 1 146 ? -27.493 -47.518 18.529 1.00 53.97 146 ALA A N 1
ATOM 1112 C CA . ALA A 1 146 ? -27.474 -48.911 18.077 1.00 53.97 146 ALA A CA 1
ATOM 1113 C C . ALA A 1 146 ? -26.521 -49.799 18.906 1.00 53.97 146 ALA A C 1
ATOM 1115 O O . ALA A 1 146 ? -26.618 -51.023 18.850 1.00 53.97 146 ALA A O 1
ATOM 1116 N N . SER A 1 147 ? -25.627 -49.204 19.707 1.00 51.16 147 SER A N 1
ATOM 1117 C CA . SER A 1 147 ? -24.575 -49.922 20.444 1.00 51.16 147 SER A CA 1
ATOM 1118 C C . SER A 1 147 ? -24.954 -50.364 21.872 1.00 51.16 147 SER A C 1
ATOM 1120 O O . SER A 1 147 ? -24.092 -50.858 22.598 1.00 51.16 147 SER A O 1
ATOM 1122 N N . SER A 1 148 ? -26.209 -50.214 22.312 1.00 52.44 148 SER A N 1
ATOM 1123 C CA . SER A 1 148 ? -26.631 -50.567 23.684 1.00 52.44 148 SER A CA 1
ATOM 1124 C C . SER A 1 148 ? -27.366 -51.908 23.823 1.00 52.44 148 SER A C 1
ATOM 1126 O O . SER A 1 148 ? -27.767 -52.269 24.927 1.00 52.44 148 SER A O 1
ATOM 1128 N N . HIS A 1 149 ? -27.508 -52.695 22.752 1.00 53.97 149 HIS A N 1
ATOM 1129 C CA . HIS A 1 149 ? -28.201 -53.986 22.806 1.00 53.97 149 HIS A CA 1
ATOM 1130 C C . HIS A 1 149 ? -27.404 -55.116 22.142 1.00 53.97 149 HIS A C 1
ATOM 1132 O O . HIS A 1 149 ? -27.768 -55.561 21.066 1.00 53.97 149 HIS A O 1
ATOM 1138 N N . THR A 1 150 ? -26.392 -55.663 22.823 1.00 48.19 150 THR A N 1
ATOM 1139 C CA . THR A 1 150 ? -26.137 -57.118 22.797 1.00 48.19 150 THR A CA 1
ATOM 1140 C C . THR A 1 150 ? -25.283 -57.570 23.982 1.00 48.19 150 THR A C 1
ATOM 1142 O O . THR A 1 150 ? -24.095 -57.278 24.033 1.00 48.19 150 THR A O 1
ATOM 1145 N N . LYS A 1 151 ? -25.930 -58.378 24.837 1.00 49.72 151 LYS A N 1
ATOM 1146 C CA . LYS A 1 151 ? -25.428 -59.551 25.582 1.00 49.72 151 LYS A CA 1
ATOM 1147 C C . LYS A 1 151 ? -24.291 -59.307 26.584 1.00 49.72 151 LYS A C 1
ATOM 1149 O O . LYS A 1 151 ? -23.164 -59.035 26.213 1.00 49.72 151 LYS A O 1
ATOM 1154 N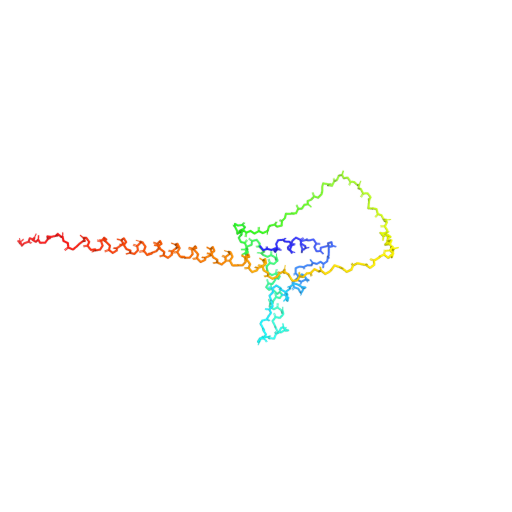 N . SER A 1 152 ? -24.534 -59.353 27.895 1.00 60.59 152 SER A N 1
ATOM 1155 C CA . SER A 1 152 ? -24.987 -60.506 28.702 1.00 60.59 152 SER A CA 1
ATOM 1156 C C . SER A 1 152 ? -24.093 -61.744 28.577 1.00 60.59 152 SER A C 1
ATOM 1158 O O . SER A 1 152 ? -24.007 -62.353 27.518 1.00 60.59 152 SER A O 1
ATOM 1160 N N . SER A 1 153 ? -23.598 -62.156 29.746 1.00 58.34 153 SER A N 1
ATOM 1161 C CA . SER A 1 153 ? -23.050 -63.467 30.104 1.00 58.34 153 SER A CA 1
ATOM 1162 C C . SER A 1 153 ? -21.613 -63.759 2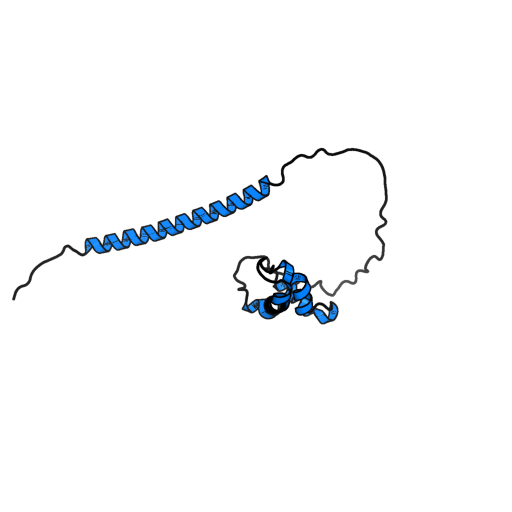9.658 1.00 58.34 153 SER A C 1
ATOM 1164 O O . SER A 1 153 ? -21.353 -64.004 28.488 1.00 58.34 153 SER A O 1
ATOM 1166 N N . SER A 1 154 ? -20.707 -63.892 30.625 1.00 52.94 154 SER A N 1
ATOM 1167 C CA . SER A 1 154 ? -20.391 -65.236 31.114 1.00 52.94 154 SER A CA 1
ATOM 1168 C C . SER A 1 154 ? -19.716 -65.153 32.480 1.00 52.94 154 SER A C 1
ATOM 1170 O O . SER A 1 154 ? -18.713 -64.471 32.657 1.00 52.94 154 SER A O 1
ATOM 1172 N N . VAL A 1 155 ? -20.335 -65.840 33.433 1.00 54.41 155 VAL A N 1
ATOM 1173 C CA . VAL A 1 155 ? -19.786 -66.245 34.729 1.00 54.41 155 VAL A CA 1
ATOM 1174 C C . VAL A 1 155 ? -18.853 -67.435 34.474 1.00 54.41 155 VAL A C 1
ATOM 1176 O O . VAL A 1 155 ? -19.156 -68.236 33.586 1.00 54.41 155 VAL A O 1
ATOM 1179 N N . GLY A 1 156 ? -17.770 -67.568 35.243 1.00 42.16 156 GLY A N 1
ATOM 1180 C CA . GLY A 1 156 ? -16.931 -68.771 35.269 1.00 42.16 156 GLY A CA 1
ATOM 1181 C C . GLY A 1 156 ? -15.490 -68.475 35.617 1.00 42.16 156 GLY A C 1
ATOM 1182 O O . GLY A 1 156 ? -14.707 -68.316 34.660 1.00 42.16 156 GLY A O 1
#

pLDDT: mean 70.4, std 18.36, range [30.47, 94.25]

Radius of gyration: 30.68 Å; Cα contacts (8 Å, |Δi|>4): 63; chains: 1; bounding box: 50×96×71 Å

Organism: NCBI:txid27848

Foldseek 3Di:
DCLVVVLVVQVVCVPVVCHLLNVQLVCLCVVPPDDPVDDCVVCSVVSSVVSSCCNVVVPVVDPPPDDDDDDDDDDDPPDDDDDDPPDDPDPDDDDDDDDDDPDDDDDVPVVVVVVVVVVVVVVVVVVVVVVVVVVVVVVVVVVVVVPPDDDDDDDD

Nearest PDB structures (foldseek):
  1ow3-assembly1_A  TM=9.144E-01  e=8.004E-02  Homo sapiens

InterPro domains:
  IPR000198 Rho GTPase-activating protein domain [PF00620] (9-35)
  IPR000198 Rho GTPase-activating protein domain [PS50238] (1-62)
  IPR008936 Rho GTPase activation protein [G3DSA:1.10.555.10] (6-66)
  IPR008936 Rho GTPase activation protein [SSF48350] (8-64)
  IPR051627 SLIT-ROBO Rho GTPase-activating [PTHR14166] (9-78)

Sequence (156 aa):
MSWSVAFSVAEHADENMMDAYNLAICFGPSLLPVPSELNQVQYQANVIDLVKTFITHHAVIFDPMVPGPVYVKHTLPSGSGRELPTDPVRVATSQSSSHSPVLGQKDGTLQLTCVNRMASEVAETALRRRQASNSQKKAEQRDSNASSHTKSSSVG

Mean predicted aligned error: 20.05 Å